Protein AF-A0A9P8PKS3-F1 (afdb_monomer_lite)

Secondary structure (DSSP, 8-state):
------TT----HHHHHHHHHHHT-GGG-S-----SSSSHHHHHHHHHHHHHHH---HHHHHHHHHHHHTS--HHHHHHHHH---TT----GGG--TT----

Organism: NCBI:txid1378264

pLDDT: mean 86.25, std 15.27, range [33.97, 97.0]

InterPro domains:
  IPR004861 Atypical dual-specificity phosphatase Siw14-like [PF03162] (1-89)
  IPR029021 Protein-tyrosine phosphatase-like [G3DSA:3.90.190.10] (1-85)
  IPR029021 Protein-tyrosine phosphatase-like [SSF52799] (4-72)

Foldseek 3Di:
DDPDDDPPVQDDLVVLLVVVLCQFFQVNPPDDDDDPQCALRVLLSVLLCCVQFQPDDLVVSVVVNCVRNVDDCPSSSVCSVPDDSPPRD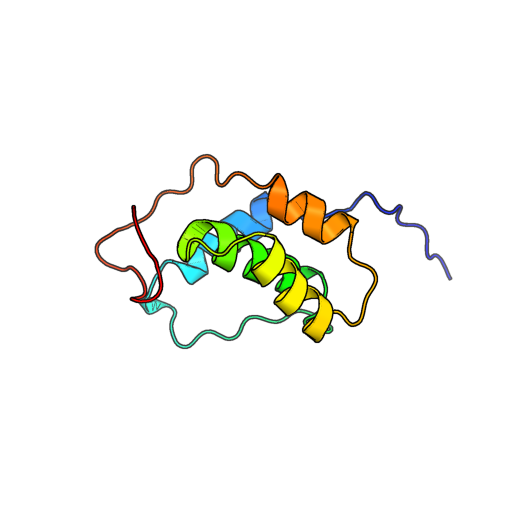HDPVGGDPNGDDD

Structure (mmCIF, N/CA/C/O backbone):
data_AF-A0A9P8PKS3-F1
#
_entry.id   AF-A0A9P8PKS3-F1
#
loop_
_atom_site.group_PDB
_atom_site.id
_atom_site.type_symbol
_atom_site.label_atom_id
_atom_site.label_alt_id
_atom_site.label_comp_id
_atom_site.label_asym_id
_atom_site.label_entity_id
_atom_site.label_seq_id
_atom_site.pdbx_PDB_ins_code
_atom_site.Cartn_x
_atom_site.Cartn_y
_atom_site.Cartn_z
_atom_site.occupancy
_atom_site.B_iso_or_equiv
_atom_site.auth_seq_id
_atom_site.auth_comp_id
_atom_site.auth_asym_id
_atom_site.auth_atom_id
_atom_site.pdbx_PDB_model_num
ATOM 1 N N . MET A 1 1 ? 10.795 7.581 -31.257 1.00 41.25 1 MET A N 1
ATOM 2 C CA . MET A 1 1 ? 10.834 6.859 -29.971 1.00 41.25 1 MET A CA 1
ATOM 3 C C . MET A 1 1 ? 11.322 7.853 -28.947 1.00 41.25 1 MET A C 1
ATOM 5 O O . MET A 1 1 ? 12.512 8.123 -28.916 1.00 41.25 1 MET A O 1
ATOM 9 N N . GLU A 1 2 ?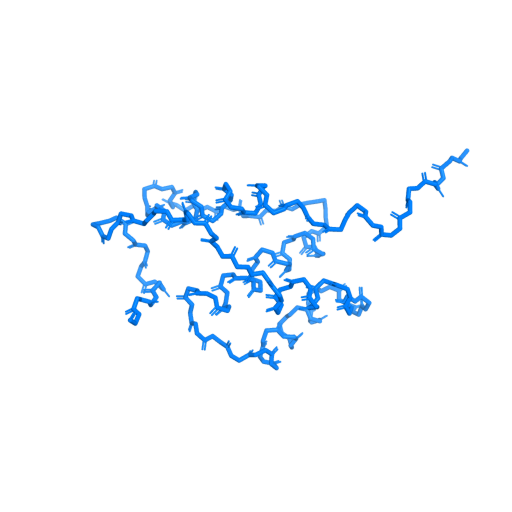 10.413 8.449 -28.188 1.00 33.97 2 GLU A N 1
ATOM 10 C CA . GLU A 1 2 ? 10.796 9.232 -27.017 1.00 33.97 2 GLU A CA 1
ATOM 11 C C . GLU A 1 2 ? 10.521 8.374 -25.790 1.00 33.97 2 GLU A C 1
ATOM 13 O O . GLU A 1 2 ? 9.374 8.117 -25.434 1.00 33.97 2 GLU A O 1
ATOM 18 N N . SER A 1 3 ? 11.589 7.870 -25.181 1.00 50.06 3 SER A N 1
ATOM 19 C CA . SER A 1 3 ? 11.560 7.426 -23.793 1.00 50.06 3 SER A CA 1
ATOM 20 C C . SER A 1 3 ? 12.355 8.441 -22.988 1.00 50.06 3 SER A C 1
ATOM 22 O O . SER A 1 3 ? 13.534 8.248 -22.701 1.00 50.06 3 SER A O 1
ATOM 24 N N . SER A 1 4 ? 11.719 9.559 -22.682 1.00 45.66 4 SER A N 1
ATOM 25 C CA . SER A 1 4 ? 12.278 10.590 -21.817 1.00 45.66 4 SER A CA 1
ATOM 26 C C . SER A 1 4 ? 11.188 11.041 -20.864 1.00 45.66 4 SER A C 1
ATOM 28 O O . SER A 1 4 ? 10.512 12.047 -21.053 1.00 45.66 4 SER A O 1
ATOM 30 N N . SER A 1 5 ? 10.984 10.237 -19.833 1.00 41.53 5 SER A N 1
ATOM 31 C CA . SER A 1 5 ? 10.417 10.727 -18.589 1.00 41.53 5 SER A CA 1
ATOM 32 C C . SER A 1 5 ? 11.320 10.209 -17.485 1.00 41.53 5 SER A C 1
ATOM 34 O O . SER A 1 5 ? 11.496 9.003 -17.322 1.00 41.53 5 SER A O 1
ATOM 36 N N . GLU A 1 6 ? 11.996 11.158 -16.852 1.00 37.78 6 GLU A N 1
ATOM 37 C CA . GLU A 1 6 ? 12.980 10.974 -15.794 1.00 37.78 6 GLU A CA 1
ATOM 38 C C . GLU A 1 6 ? 12.425 10.142 -14.618 1.00 37.78 6 GLU A C 1
ATOM 40 O O . GLU A 1 6 ? 11.212 10.127 -14.390 1.00 37.78 6 GLU A O 1
ATOM 45 N N . PRO A 1 7 ? 13.296 9.472 -13.838 1.00 45.56 7 PRO A N 1
ATOM 46 C CA . PRO A 1 7 ? 12.941 8.534 -12.758 1.00 45.56 7 PRO A CA 1
ATOM 47 C C . PRO A 1 7 ? 12.159 9.135 -11.568 1.00 45.56 7 PRO A C 1
ATOM 49 O O . PRO A 1 7 ? 11.912 8.430 -10.596 1.00 45.56 7 PRO A O 1
ATOM 52 N N . PHE A 1 8 ? 11.736 10.400 -11.644 1.00 42.91 8 PHE A N 1
ATOM 53 C CA . PHE A 1 8 ? 11.079 11.156 -10.572 1.00 42.91 8 PHE A CA 1
ATOM 54 C C . PHE A 1 8 ? 9.559 11.326 -10.737 1.00 42.91 8 PHE A C 1
ATOM 56 O O . PHE A 1 8 ? 8.930 11.989 -9.916 1.00 42.91 8 PHE A O 1
ATOM 63 N N . ILE A 1 9 ? 8.921 10.687 -11.729 1.00 50.53 9 ILE A N 1
ATOM 64 C CA . ILE A 1 9 ? 7.452 10.486 -11.726 1.00 50.53 9 ILE A CA 1
ATOM 65 C C . ILE A 1 9 ? 7.130 9.326 -10.763 1.00 50.53 9 ILE A C 1
ATOM 67 O O . ILE A 1 9 ? 6.658 8.256 -11.146 1.00 50.53 9 ILE A O 1
ATOM 71 N N . MET A 1 10 ? 7.539 9.487 -9.510 1.00 62.09 10 MET A N 1
ATOM 72 C CA . MET A 1 10 ? 7.839 8.400 -8.588 1.00 62.09 10 MET A CA 1
ATOM 73 C C . MET A 1 10 ? 6.713 8.293 -7.559 1.00 62.09 10 MET A C 1
ATOM 75 O O . MET A 1 10 ? 6.796 8.858 -6.482 1.00 62.09 10 MET A O 1
ATOM 79 N N . ASN A 1 11 ? 5.644 7.592 -7.947 1.00 68.06 11 ASN A N 1
ATOM 80 C CA . ASN A 1 11 ? 4.429 7.310 -7.167 1.00 68.06 11 ASN A CA 1
ATOM 81 C C . ASN A 1 11 ? 3.641 8.552 -6.684 1.00 68.06 11 ASN A C 1
ATOM 83 O O . ASN A 1 11 ? 4.078 9.343 -5.857 1.00 68.06 11 ASN A O 1
ATOM 87 N N . ASP A 1 12 ? 2.413 8.697 -7.184 1.00 84.38 12 ASP A N 1
ATOM 88 C CA . ASP A 1 12 ? 1.503 9.774 -6.786 1.00 84.38 12 ASP A CA 1
ATOM 89 C C . ASP A 1 12 ? 0.852 9.464 -5.427 1.00 84.38 12 ASP A C 1
ATOM 91 O O . ASP A 1 12 ? -0.022 8.597 -5.315 1.00 84.38 12 ASP A O 1
ATOM 95 N N . SER A 1 13 ? 1.280 10.187 -4.390 1.00 87.19 13 SER A N 1
ATOM 96 C CA . SER A 1 13 ? 0.744 10.060 -3.034 1.00 87.19 13 SER A CA 1
ATOM 97 C C . SER A 1 13 ? -0.765 10.293 -2.959 1.00 87.19 13 SER A C 1
ATOM 99 O O . SER A 1 13 ? -1.436 9.614 -2.182 1.00 87.19 13 SER A O 1
ATOM 101 N N . GLU A 1 14 ? -1.328 11.206 -3.755 1.00 89.25 14 GLU A N 1
ATOM 102 C CA . GLU A 1 14 ? -2.772 11.462 -3.752 1.00 89.25 14 GLU A CA 1
ATOM 103 C C . GLU A 1 14 ? -3.537 10.274 -4.338 1.00 89.25 14 GLU A C 1
ATOM 105 O O . GLU A 1 14 ? -4.536 9.828 -3.762 1.00 89.25 14 GLU A O 1
ATOM 110 N N . ALA A 1 15 ? -3.027 9.696 -5.428 1.00 90.38 15 ALA A N 1
ATOM 111 C CA . ALA A 1 15 ? -3.597 8.491 -6.022 1.00 90.38 15 ALA A CA 1
ATOM 112 C C . ALA A 1 15 ? -3.536 7.291 -5.061 1.00 90.38 15 ALA A C 1
ATOM 114 O O . ALA A 1 15 ? -4.517 6.553 -4.934 1.00 90.38 15 ALA A O 1
ATOM 115 N N . ILE A 1 16 ? -2.421 7.112 -4.343 1.00 92.94 16 ILE A N 1
ATOM 116 C CA . ILE A 1 16 ? -2.294 6.073 -3.312 1.00 92.94 16 ILE A CA 1
ATOM 117 C C . ILE A 1 16 ? -3.296 6.310 -2.178 1.00 92.94 16 ILE A C 1
ATOM 119 O O . ILE A 1 16 ? -3.981 5.377 -1.764 1.00 92.94 16 ILE A O 1
ATOM 123 N N . MET A 1 17 ? -3.444 7.549 -1.706 1.00 93.38 17 MET A N 1
ATOM 124 C CA . MET A 1 17 ? -4.417 7.897 -0.666 1.00 93.38 17 MET A CA 1
ATOM 125 C C . MET A 1 17 ? -5.856 7.604 -1.096 1.00 93.38 17 MET A C 1
ATOM 127 O O . MET A 1 17 ? -6.646 7.098 -0.297 1.00 93.38 17 MET A O 1
ATOM 131 N N . LEU A 1 18 ? -6.209 7.897 -2.349 1.00 92.88 18 LEU A N 1
ATOM 132 C CA . LEU A 1 18 ? -7.524 7.570 -2.893 1.00 92.88 18 LEU A CA 1
ATOM 133 C C . LEU A 1 18 ? -7.739 6.053 -2.953 1.00 92.88 18 LEU A C 1
ATOM 135 O O . LEU A 1 18 ? -8.780 5.569 -2.512 1.00 92.88 18 LEU A O 1
ATOM 139 N N . ALA A 1 19 ? -6.741 5.303 -3.423 1.00 94.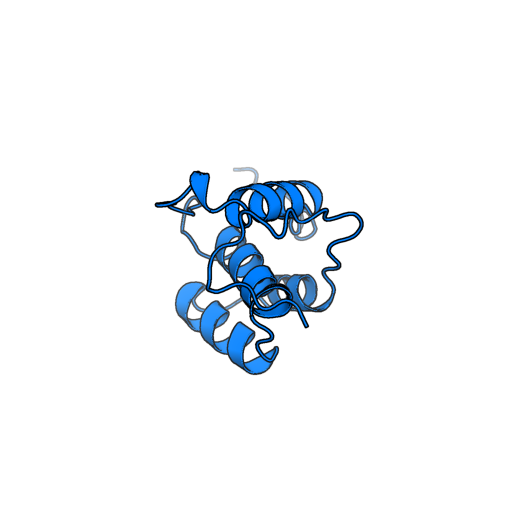56 19 ALA A N 1
ATOM 140 C CA . ALA A 1 19 ? -6.805 3.847 -3.466 1.00 94.56 19 ALA A CA 1
ATOM 141 C C . ALA A 1 19 ? -6.954 3.237 -2.063 1.00 94.56 19 ALA A C 1
ATOM 143 O O . ALA A 1 19 ? -7.801 2.369 -1.862 1.00 94.56 19 ALA A O 1
ATOM 144 N N . LEU A 1 20 ? -6.198 3.727 -1.073 1.00 94.31 20 LEU A N 1
ATOM 145 C CA . LEU A 1 20 ? -6.323 3.294 0.321 1.00 94.31 20 LEU A CA 1
ATOM 146 C C . LEU A 1 20 ? -7.731 3.553 0.869 1.00 94.31 20 LEU A C 1
ATOM 148 O O . LEU A 1 20 ? -8.296 2.668 1.502 1.00 94.31 20 LEU A O 1
ATOM 152 N N . LYS A 1 21 ? -8.338 4.713 0.582 1.00 93.44 21 LYS A N 1
ATOM 153 C CA . LYS A 1 21 ? -9.731 4.998 0.976 1.00 93.44 21 LYS A CA 1
ATOM 154 C C . LYS A 1 21 ? -10.720 4.001 0.374 1.00 93.44 21 LYS A C 1
ATOM 156 O O . LYS A 1 21 ? -11.615 3.544 1.075 1.00 93.44 21 LYS A O 1
ATOM 161 N N . THR A 1 22 ? -10.556 3.639 -0.899 1.00 94.56 22 THR A N 1
ATOM 162 C CA . THR A 1 22 ? -11.389 2.610 -1.540 1.00 94.56 22 THR A CA 1
ATOM 163 C C . THR A 1 22 ? -11.192 1.245 -0.878 1.00 94.56 22 THR A C 1
ATOM 165 O O . THR A 1 22 ? -12.161 0.545 -0.606 1.00 94.56 22 THR A O 1
ATOM 168 N N . ILE A 1 23 ? -9.949 0.879 -0.572 1.00 94.81 23 ILE A N 1
ATOM 169 C CA . ILE A 1 23 ? -9.585 -0.409 0.034 1.00 94.81 23 ILE A CA 1
ATOM 170 C C . ILE A 1 23 ? -10.068 -0.530 1.481 1.00 94.81 23 ILE A C 1
ATOM 172 O O . ILE A 1 23 ? -10.374 -1.634 1.924 1.00 94.81 23 ILE A O 1
ATOM 176 N N . LEU A 1 24 ? -10.135 0.576 2.219 1.00 94.31 24 LEU A N 1
ATOM 177 C CA . LEU A 1 24 ? -10.574 0.610 3.614 1.00 94.31 24 LEU A CA 1
ATOM 178 C C . LEU A 1 24 ? -12.091 0.534 3.796 1.00 94.31 24 LEU A C 1
ATOM 180 O O . LEU A 1 24 ? -12.533 0.393 4.928 1.00 94.31 24 LEU A O 1
ATOM 184 N N . ASN A 1 25 ? -12.879 0.605 2.723 1.00 94.38 25 ASN A N 1
ATOM 185 C CA . ASN A 1 25 ? -14.321 0.409 2.798 1.00 94.38 25 ASN A CA 1
ATOM 186 C C . ASN A 1 25 ? -14.680 -1.031 2.401 1.00 94.38 25 ASN A C 1
ATOM 188 O O . ASN A 1 25 ? -14.497 -1.427 1.245 1.00 94.38 25 ASN A O 1
ATOM 192 N N . ILE A 1 26 ? -15.205 -1.802 3.357 1.00 95.50 26 ILE A N 1
ATOM 193 C CA . ILE A 1 26 ? -15.596 -3.203 3.165 1.00 95.50 26 ILE A CA 1
ATOM 194 C C . ILE A 1 26 ? -16.703 -3.392 2.117 1.00 95.50 26 ILE A C 1
ATOM 196 O O . ILE A 1 26 ? -16.726 -4.426 1.451 1.00 95.50 26 ILE A O 1
ATOM 200 N N . ASP A 1 27 ? -17.547 -2.385 1.883 1.00 94.81 27 ASP A N 1
ATOM 201 C CA . ASP A 1 27 ? -18.633 -2.448 0.894 1.00 94.81 27 ASP A CA 1
ATOM 202 C C . ASP A 1 27 ? -18.123 -2.536 -0.548 1.00 94.81 27 ASP A C 1
ATOM 204 O O . ASP A 1 27 ? -18.847 -2.956 -1.450 1.00 94.81 27 ASP A O 1
ATOM 208 N N . ASN A 1 28 ? -16.862 -2.164 -0.787 1.00 95.00 28 ASN A N 1
ATOM 209 C CA . ASN A 1 28 ? -16.258 -2.292 -2.108 1.00 95.00 28 ASN A CA 1
ATOM 210 C C . ASN A 1 28 ? -15.866 -3.741 -2.437 1.00 95.00 28 ASN A C 1
ATOM 212 O O . ASN A 1 28 ? -15.562 -4.035 -3.591 1.00 95.00 28 ASN A O 1
ATOM 216 N N . TYR A 1 29 ? -15.835 -4.650 -1.457 1.00 95.38 29 TYR A N 1
ATOM 217 C CA . TYR A 1 29 ? -15.347 -6.012 -1.661 1.00 95.38 29 TYR A CA 1
ATOM 218 C C . TYR A 1 29 ? -16.420 -6.922 -2.278 1.00 95.38 29 TYR A C 1
ATOM 220 O O . TYR A 1 29 ? -17.589 -6.842 -1.906 1.00 95.38 29 TYR A O 1
ATOM 228 N N . PRO A 1 30 ? -16.032 -7.852 -3.173 1.00 96.25 30 PRO A N 1
ATOM 229 C CA . PRO A 1 30 ? -14.660 -8.183 -3.583 1.00 96.25 30 PRO A CA 1
ATOM 230 C C . PRO A 1 30 ? -14.045 -7.181 -4.582 1.00 96.25 30 PRO A C 1
ATOM 232 O O . PRO A 1 30 ? -14.660 -6.848 -5.591 1.00 96.25 30 PRO A O 1
ATOM 235 N N . ILE A 1 31 ? -12.789 -6.771 -4.344 1.00 95.12 31 ILE A N 1
ATOM 236 C CA . ILE A 1 31 ? -12.028 -5.861 -5.223 1.00 95.12 31 ILE A CA 1
ATOM 237 C C . ILE A 1 31 ? -10.896 -6.574 -5.971 1.00 95.12 31 ILE A C 1
ATOM 239 O O . ILE A 1 31 ? -10.225 -7.450 -5.425 1.00 95.12 31 ILE A O 1
ATOM 243 N N . LEU A 1 32 ? -10.628 -6.133 -7.203 1.00 95.56 32 LEU A N 1
ATOM 244 C CA . LEU A 1 32 ? -9.414 -6.460 -7.954 1.00 95.56 32 LEU A CA 1
ATOM 245 C C . LEU A 1 32 ? -8.552 -5.205 -8.096 1.00 95.56 32 LEU A C 1
ATOM 247 O O . LEU A 1 32 ? -8.983 -4.209 -8.671 1.00 95.56 32 LEU A O 1
ATOM 251 N N . ILE A 1 33 ? -7.309 -5.280 -7.629 1.00 94.19 33 ILE A N 1
ATOM 252 C CA . ILE A 1 33 ? -6.322 -4.209 -7.778 1.00 94.19 33 ILE A CA 1
ATOM 253 C C . ILE A 1 33 ? -5.360 -4.603 -8.898 1.00 94.19 33 ILE A C 1
ATOM 255 O O . ILE A 1 33 ? -4.711 -5.647 -8.823 1.00 94.19 33 ILE A O 1
ATOM 259 N N . HIS A 1 34 ? -5.238 -3.774 -9.936 1.00 93.69 34 HIS A N 1
ATOM 260 C CA . HIS A 1 34 ? -4.313 -4.043 -11.032 1.00 93.69 34 HIS A CA 1
ATOM 261 C C . HIS A 1 34 ? -3.705 -2.770 -11.628 1.00 93.69 34 HIS A C 1
ATOM 263 O O . HIS A 1 34 ? -4.199 -1.658 -11.474 1.00 93.69 34 HIS A O 1
ATOM 269 N N . SER A 1 35 ? -2.601 -2.961 -12.343 1.00 89.50 35 SER A N 1
ATOM 270 C CA . SER A 1 35 ? -2.019 -1.966 -13.245 1.00 89.50 35 SER A CA 1
ATOM 271 C C . SER A 1 35 ? -1.732 -2.647 -14.587 1.00 89.50 35 SER A C 1
ATOM 273 O O . SER A 1 35 ? -2.313 -3.692 -14.869 1.00 89.50 35 SER A O 1
ATOM 275 N N . ASN A 1 36 ? -0.827 -2.118 -15.413 1.00 86.56 36 ASN A N 1
ATOM 276 C CA . ASN A 1 36 ? -0.498 -2.755 -16.698 1.00 86.56 36 ASN A CA 1
ATOM 277 C C . ASN A 1 36 ? 0.160 -4.133 -16.509 1.00 86.56 36 ASN A C 1
ATOM 279 O O . ASN A 1 36 ? -0.145 -5.067 -17.236 1.00 86.56 36 ASN A O 1
ATOM 283 N N . LYS A 1 37 ? 1.093 -4.245 -15.553 1.00 86.81 37 LYS A N 1
ATOM 284 C CA . LYS A 1 37 ? 1.835 -5.491 -15.270 1.00 86.81 37 LYS A CA 1
ATOM 285 C C . LYS A 1 37 ? 1.650 -5.999 -13.839 1.00 86.81 37 LYS A C 1
ATOM 287 O O . LYS A 1 37 ? 2.196 -7.040 -13.510 1.00 86.81 37 LYS A O 1
ATOM 292 N N . GLY A 1 38 ? 0.965 -5.241 -12.978 1.00 87.75 38 GLY A N 1
ATOM 293 C CA . GLY A 1 38 ? 0.791 -5.607 -11.566 1.00 87.75 38 GLY A CA 1
ATOM 294 C C . GLY A 1 38 ? 2.085 -5.612 -10.740 1.00 87.75 38 GLY A C 1
ATOM 295 O O . GLY A 1 38 ? 2.112 -6.228 -9.688 1.00 87.75 38 GLY A O 1
ATOM 296 N N . LYS A 1 39 ? 3.149 -4.950 -11.219 1.00 89.94 39 LYS A N 1
ATOM 297 C CA . LYS A 1 39 ? 4.469 -4.897 -10.567 1.00 89.94 39 LYS A CA 1
ATOM 298 C C . LYS A 1 39 ? 4.596 -3.650 -9.690 1.00 89.94 39 LYS A C 1
ATOM 300 O O . LYS A 1 39 ? 3.887 -3.551 -8.708 1.00 89.94 39 LYS A O 1
ATOM 305 N N . HIS A 1 40 ? 5.380 -2.659 -10.104 1.00 90.19 40 HIS A N 1
ATOM 306 C CA . HIS A 1 40 ? 5.724 -1.442 -9.351 1.00 90.19 40 HIS A CA 1
ATOM 307 C C . HIS A 1 40 ? 4.539 -0.734 -8.671 1.00 90.19 40 HIS A C 1
ATOM 309 O O . HIS A 1 40 ? 4.405 -0.802 -7.457 1.00 90.19 40 HIS A O 1
ATOM 315 N N . ARG A 1 41 ? 3.605 -0.151 -9.442 1.00 91.38 41 ARG A N 1
ATOM 316 C CA . ARG A 1 41 ? 2.457 0.611 -8.897 1.00 91.38 41 ARG A CA 1
ATOM 317 C C . ARG A 1 41 ? 1.627 -0.164 -7.870 1.00 91.38 41 ARG A C 1
ATOM 319 O O . ARG A 1 41 ? 1.182 0.401 -6.879 1.00 91.38 41 ARG A O 1
ATOM 326 N N . ILE A 1 42 ? 1.400 -1.453 -8.128 1.00 93.94 42 ILE A N 1
ATOM 327 C CA . ILE A 1 42 ? 0.599 -2.289 -7.225 1.00 93.94 42 ILE A CA 1
ATOM 328 C C . ILE A 1 42 ? 1.439 -2.778 -6.051 1.00 93.94 42 ILE A C 1
ATOM 330 O O . ILE A 1 42 ? 0.945 -2.784 -4.933 1.00 93.94 42 ILE A O 1
ATOM 334 N N . GLY A 1 43 ? 2.709 -3.103 -6.272 1.00 95.25 43 GLY A N 1
ATOM 335 C CA . GLY A 1 43 ? 3.660 -3.445 -5.222 1.00 95.25 43 GLY A CA 1
ATOM 336 C C . GLY A 1 43 ? 3.839 -2.311 -4.216 1.00 95.25 43 GLY A C 1
ATOM 337 O O . GLY A 1 43 ? 3.846 -2.578 -3.022 1.00 95.25 43 GLY A O 1
ATOM 338 N N . VAL A 1 44 ? 3.894 -1.056 -4.672 1.00 95.38 44 VAL A N 1
ATOM 339 C CA . VAL A 1 44 ? 3.933 0.130 -3.801 1.00 95.38 44 VAL A CA 1
ATOM 340 C C . VAL A 1 44 ? 2.667 0.233 -2.959 1.00 95.38 44 VAL A C 1
ATOM 342 O O . VAL A 1 44 ? 2.747 0.295 -1.735 1.00 95.38 44 VAL A O 1
ATOM 345 N N . LEU A 1 45 ? 1.489 0.188 -3.589 1.00 96.25 45 LEU A N 1
ATOM 346 C CA . LEU A 1 45 ? 0.213 0.265 -2.877 1.00 96.25 45 LEU A CA 1
ATOM 347 C C . LEU A 1 45 ? 0.055 -0.870 -1.852 1.00 96.25 45 LEU A C 1
ATOM 349 O O . LEU A 1 45 ? -0.285 -0.613 -0.699 1.00 96.25 45 LEU A O 1
ATOM 353 N N . VAL A 1 46 ? 0.336 -2.113 -2.250 1.00 96.69 46 VAL A N 1
ATOM 354 C CA . VAL A 1 46 ? 0.266 -3.282 -1.362 1.00 96.69 46 VAL A CA 1
ATOM 355 C C . VAL A 1 46 ? 1.307 -3.172 -0.252 1.00 96.69 46 VAL A C 1
ATOM 357 O O . VAL A 1 46 ? 0.969 -3.396 0.903 1.00 96.69 46 VAL A O 1
ATOM 360 N N . GLY A 1 47 ? 2.536 -2.750 -0.548 1.00 96.81 47 GLY A N 1
ATOM 361 C CA . GLY A 1 47 ? 3.569 -2.535 0.466 1.00 96.81 47 GLY A CA 1
ATOM 362 C C . GLY A 1 47 ? 3.156 -1.499 1.513 1.00 96.81 47 GLY A C 1
ATOM 363 O O . GLY A 1 47 ? 3.332 -1.722 2.710 1.00 96.81 47 GLY A O 1
ATOM 364 N N . ILE A 1 48 ? 2.510 -0.413 1.085 1.00 96.38 48 ILE A N 1
ATOM 365 C CA . ILE A 1 48 ? 1.941 0.596 1.985 1.00 96.38 48 ILE A CA 1
ATOM 366 C C . ILE A 1 48 ? 0.794 0.013 2.818 1.00 96.38 48 ILE A C 1
ATOM 368 O O . ILE A 1 48 ? 0.735 0.264 4.020 1.00 96.38 48 ILE A O 1
ATOM 372 N N . MET A 1 49 ? -0.084 -0.812 2.237 1.00 95.94 49 MET A N 1
ATOM 373 C CA . MET A 1 49 ? -1.121 -1.514 3.006 1.00 95.94 49 MET A CA 1
ATOM 374 C C . MET A 1 49 ? -0.517 -2.443 4.063 1.00 95.94 49 MET A C 1
ATOM 376 O O . MET A 1 49 ? -0.976 -2.464 5.201 1.00 95.94 49 MET A O 1
ATOM 380 N N . ARG A 1 50 ? 0.522 -3.201 3.705 1.00 97.00 50 ARG A N 1
ATOM 381 C CA . ARG A 1 50 ? 1.216 -4.122 4.614 1.00 97.00 50 ARG A CA 1
ATOM 382 C C . ARG A 1 50 ? 1.842 -3.359 5.780 1.00 97.00 50 ARG A C 1
ATOM 384 O O . ARG A 1 50 ? 1.673 -3.768 6.927 1.00 97.00 50 ARG A O 1
ATOM 391 N N . LYS A 1 51 ? 2.499 -2.231 5.489 1.00 95.44 51 LYS A N 1
ATOM 392 C CA . LYS A 1 51 ? 3.090 -1.323 6.482 1.00 95.44 51 LYS A CA 1
ATOM 393 C C . LYS A 1 51 ? 2.026 -0.733 7.407 1.00 95.44 51 LYS A C 1
ATOM 395 O O . LYS A 1 51 ? 2.105 -0.911 8.614 1.00 95.44 51 LYS A O 1
ATOM 400 N N . LEU A 1 52 ? 1.042 -0.033 6.842 1.00 93.69 52 LEU A N 1
ATOM 401 C CA . LEU A 1 52 ? 0.123 0.815 7.604 1.00 93.69 52 LEU A CA 1
ATOM 402 C C . LEU A 1 52 ? -1.062 0.057 8.197 1.00 93.69 52 LEU A C 1
ATOM 404 O O . LEU A 1 52 ? -1.492 0.374 9.296 1.00 93.69 52 LEU A O 1
ATOM 408 N N . LEU A 1 53 ? -1.622 -0.903 7.460 1.00 93.00 53 LEU A N 1
ATOM 409 C CA . LEU A 1 53 ? -2.886 -1.547 7.828 1.00 93.00 53 LEU A CA 1
ATOM 410 C C . LEU A 1 53 ? -2.681 -2.902 8.499 1.00 93.00 53 LEU A C 1
ATOM 412 O O . LEU A 1 53 ? -3.614 -3.430 9.090 1.00 93.00 53 LEU A O 1
ATOM 416 N N . GLN A 1 54 ? -1.502 -3.511 8.358 1.00 94.31 54 GLN A N 1
ATOM 417 C CA . GLN A 1 54 ? -1.249 -4.875 8.839 1.00 94.31 54 GLN A CA 1
ATOM 418 C C . GLN A 1 54 ? -0.022 -4.982 9.748 1.00 94.31 54 GLN A C 1
ATOM 420 O O . GLN A 1 54 ? 0.195 -6.050 10.328 1.00 94.31 54 GLN A O 1
ATOM 425 N N . GLY A 1 55 ? 0.758 -3.904 9.885 1.00 93.44 55 GLY A N 1
ATOM 426 C CA . GLY A 1 55 ? 1.920 -3.833 10.770 1.00 93.44 55 GLY A CA 1
ATOM 427 C C . GLY A 1 55 ? 3.069 -4.754 10.358 1.00 93.44 55 GLY A C 1
ATOM 428 O O . GLY A 1 55 ? 3.748 -5.322 11.211 1.00 93.44 55 GLY A O 1
ATOM 429 N N . TRP A 1 56 ? 3.266 -4.985 9.058 1.00 96.38 56 TRP A N 1
ATOM 430 C CA . TRP A 1 56 ? 4.379 -5.810 8.584 1.00 96.38 56 TRP A CA 1
ATOM 431 C C . TRP A 1 56 ? 5.714 -5.073 8.714 1.00 96.38 56 TRP A C 1
ATOM 433 O O . TRP A 1 56 ? 5.796 -3.860 8.531 1.00 96.38 56 TRP A O 1
ATOM 443 N N . SER A 1 57 ? 6.788 -5.828 8.960 1.00 95.94 57 SER A N 1
ATOM 444 C CA . SER A 1 57 ? 8.149 -5.291 8.909 1.00 95.94 57 SER A CA 1
ATOM 445 C C . SER A 1 57 ? 8.562 -4.961 7.472 1.00 95.94 57 SER A C 1
ATOM 447 O O . SER A 1 57 ? 8.164 -5.645 6.524 1.00 95.94 57 SER A O 1
ATOM 449 N N . ILE A 1 58 ? 9.432 -3.959 7.309 1.00 94.56 58 ILE A N 1
ATOM 450 C CA . ILE A 1 58 ? 9.963 -3.555 5.995 1.00 94.56 58 ILE A CA 1
ATOM 451 C C . ILE A 1 58 ? 10.636 -4.729 5.272 1.00 94.56 58 ILE A C 1
ATOM 453 O O . ILE A 1 58 ? 10.454 -4.896 4.071 1.00 94.56 58 ILE A O 1
ATOM 457 N N . THR A 1 59 ? 11.332 -5.613 5.993 1.00 95.38 59 THR A N 1
ATOM 458 C CA . THR A 1 59 ? 11.943 -6.819 5.409 1.00 95.38 59 THR A CA 1
ATOM 459 C C . THR A 1 59 ? 10.907 -7.774 4.811 1.00 95.38 59 THR A C 1
ATOM 461 O O . THR A 1 59 ? 11.126 -8.315 3.727 1.00 95.38 59 THR A O 1
ATOM 464 N N . GLY A 1 60 ? 9.770 -7.979 5.487 1.00 96.81 60 GLY A N 1
ATOM 465 C CA . GLY A 1 60 ? 8.680 -8.810 4.968 1.00 96.81 60 GLY A CA 1
ATOM 466 C C . GLY A 1 60 ? 8.022 -8.188 3.737 1.00 96.81 60 GLY A C 1
ATOM 467 O O . GLY A 1 60 ? 7.757 -8.884 2.758 1.00 96.81 60 GLY A O 1
ATOM 468 N N . 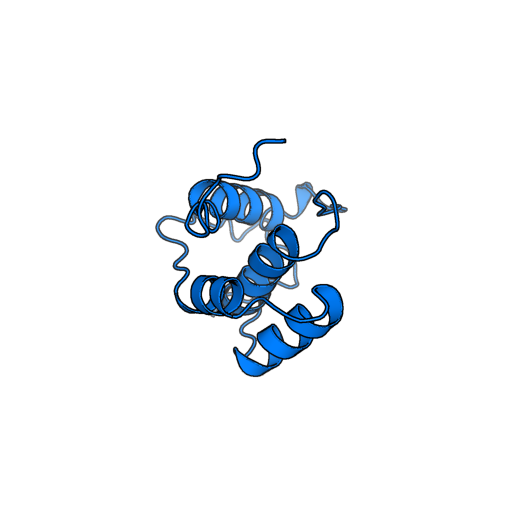ILE A 1 61 ? 7.832 -6.867 3.761 1.00 96.75 61 ILE A N 1
ATOM 469 C CA . ILE A 1 61 ? 7.295 -6.098 2.633 1.00 96.75 61 ILE A CA 1
ATOM 470 C C . ILE A 1 61 ? 8.225 -6.184 1.423 1.00 96.75 61 ILE A C 1
ATOM 472 O O . ILE A 1 61 ? 7.770 -6.467 0.318 1.00 96.75 61 ILE A O 1
ATOM 476 N N . PHE A 1 62 ? 9.529 -6.002 1.633 1.00 94.75 62 PHE A N 1
ATOM 477 C CA . PHE A 1 62 ? 10.534 -6.125 0.584 1.00 94.75 62 PHE A CA 1
ATOM 478 C C . PHE A 1 62 ? 10.518 -7.513 -0.058 1.00 94.75 62 PHE A C 1
ATOM 480 O O . PHE A 1 62 ? 10.531 -7.621 -1.281 1.00 94.75 62 PHE A O 1
ATOM 487 N N . ASN A 1 63 ? 10.434 -8.575 0.749 1.00 95.38 63 ASN A N 1
ATOM 488 C CA . ASN A 1 63 ? 10.387 -9.940 0.231 1.00 95.38 63 ASN A CA 1
ATOM 489 C C . ASN A 1 63 ? 9.150 -10.186 -0.651 1.00 95.38 63 ASN A C 1
ATOM 491 O O . ASN A 1 63 ? 9.266 -10.789 -1.719 1.00 95.38 63 ASN A O 1
ATOM 495 N N . GLU A 1 64 ? 7.977 -9.693 -0.234 1.00 96.69 64 GLU A N 1
ATOM 496 C CA . GLU A 1 64 ? 6.755 -9.776 -1.040 1.00 96.69 64 GLU A CA 1
ATOM 497 C C . GLU A 1 64 ? 6.891 -8.959 -2.331 1.00 96.69 64 GLU A C 1
ATOM 499 O O . GLU A 1 64 ? 6.636 -9.478 -3.419 1.00 96.69 64 GLU A O 1
ATOM 504 N N . TYR A 1 65 ? 7.336 -7.706 -2.224 1.00 95.50 65 TYR A N 1
ATOM 505 C CA . TYR A 1 65 ? 7.515 -6.819 -3.368 1.00 95.50 65 TYR A CA 1
ATOM 506 C C . TYR A 1 65 ? 8.468 -7.429 -4.403 1.00 95.50 65 TYR A C 1
ATOM 508 O O . TYR A 1 65 ? 8.113 -7.519 -5.580 1.00 95.50 65 TYR A O 1
ATOM 516 N N . ASP A 1 66 ? 9.649 -7.895 -3.984 1.00 93.75 66 ASP A N 1
ATOM 517 C CA . ASP A 1 66 ? 10.670 -8.428 -4.889 1.00 93.75 66 ASP A CA 1
ATOM 518 C C . ASP A 1 66 ? 10.178 -9.679 -5.627 1.00 93.75 66 ASP A C 1
ATOM 520 O O . ASP A 1 66 ? 10.351 -9.804 -6.845 1.00 93.75 66 ASP A O 1
ATOM 524 N N . LYS A 1 67 ? 9.439 -10.548 -4.924 1.00 94.56 67 LYS A N 1
ATOM 525 C CA . LYS A 1 67 ? 8.818 -11.742 -5.506 1.00 94.56 67 LYS A CA 1
ATOM 526 C C . LYS A 1 67 ? 7.880 -11.417 -6.674 1.00 94.56 67 LYS A C 1
ATOM 528 O O . LYS A 1 67 ? 7.832 -12.185 -7.635 1.00 94.56 67 LYS A O 1
ATOM 533 N N . PHE A 1 68 ? 7.136 -10.309 -6.612 1.00 92.56 68 PHE A N 1
ATOM 534 C CA . PHE A 1 68 ? 6.182 -9.924 -7.663 1.00 92.56 68 PHE A CA 1
ATOM 535 C C . PHE A 1 68 ? 6.769 -8.960 -8.706 1.00 92.56 68 PHE A C 1
ATOM 537 O O . PHE A 1 68 ? 6.439 -9.052 -9.894 1.00 92.56 68 PHE A O 1
ATOM 544 N N . ALA A 1 69 ? 7.655 -8.050 -8.305 1.00 90.06 69 ALA A N 1
ATOM 545 C CA . ALA A 1 69 ? 8.288 -7.094 -9.208 1.00 90.06 69 ALA A CA 1
ATOM 546 C C . ALA A 1 69 ? 9.381 -7.753 -10.073 1.00 90.06 69 ALA A C 1
ATOM 548 O O . ALA A 1 69 ? 9.481 -7.454 -11.272 1.00 90.06 69 ALA A O 1
ATOM 549 N N . GLY A 1 70 ? 10.104 -8.735 -9.525 1.00 83.56 70 GLY A N 1
ATOM 550 C CA . GLY A 1 70 ? 11.210 -9.425 -10.191 1.00 83.56 70 GLY A CA 1
ATOM 551 C C . GLY A 1 70 ? 12.491 -8.590 -10.227 1.00 83.56 70 GLY A C 1
ATOM 552 O O . GLY A 1 70 ? 13.122 -8.503 -11.283 1.00 83.56 70 GLY A O 1
ATOM 553 N N . GLY A 1 71 ? 12.847 -7.965 -9.099 1.00 73.62 71 GLY A N 1
ATOM 554 C CA . GLY A 1 71 ? 14.003 -7.080 -8.960 1.00 73.62 71 GLY A CA 1
ATOM 555 C C . GLY A 1 71 ? 13.799 -5.658 -9.503 1.00 73.62 71 GLY A C 1
ATOM 556 O O . GLY A 1 71 ? 12.910 -5.400 -10.315 1.00 73.62 71 GLY A O 1
ATOM 557 N N . LYS A 1 72 ? 14.682 -4.738 -9.075 1.00 68.00 72 LYS A N 1
ATOM 558 C CA . LYS A 1 72 ? 14.716 -3.295 -9.420 1.00 68.00 72 LYS A CA 1
ATOM 559 C C . LYS A 1 72 ? 13.521 -2.485 -8.898 1.00 68.00 72 LYS A C 1
ATOM 561 O O . LYS A 1 72 ? 12.650 -2.078 -9.665 1.00 68.00 72 LYS A O 1
ATOM 566 N N . GLY A 1 73 ? 13.524 -2.207 -7.597 1.00 79.19 73 GLY A N 1
ATOM 567 C CA . GLY A 1 73 ? 12.516 -1.360 -6.954 1.00 79.19 73 GLY A CA 1
ATOM 568 C C . GLY A 1 73 ? 13.003 -0.659 -5.692 1.00 79.19 73 GLY A C 1
ATOM 569 O O . GLY A 1 73 ? 12.191 -0.368 -4.831 1.00 79.19 73 GLY A O 1
ATOM 570 N N . GLU A 1 74 ? 14.307 -0.402 -5.554 1.00 84.56 74 GLU A N 1
ATOM 571 C CA . GLU A 1 74 ? 14.875 0.298 -4.383 1.00 84.56 74 GLU A CA 1
ATOM 572 C C . GLU A 1 74 ? 14.138 1.615 -4.107 1.00 84.56 74 GLU A C 1
ATOM 574 O O . GLU A 1 74 ? 13.715 1.877 -2.987 1.00 84.56 74 GLU A O 1
ATOM 579 N N . SER A 1 75 ? 13.868 2.362 -5.176 1.00 88.44 75 SER A N 1
ATOM 580 C CA . SER A 1 75 ? 13.110 3.608 -5.177 1.00 88.44 75 SER A CA 1
ATOM 581 C C . SER A 1 75 ? 11.658 3.418 -4.684 1.00 88.44 75 SER A C 1
ATOM 583 O O . SER A 1 75 ? 11.126 4.227 -3.929 1.00 88.44 75 SER A O 1
ATOM 585 N N . ASP A 1 76 ? 11.005 2.322 -5.074 1.00 91.75 76 ASP A N 1
ATOM 586 C CA . ASP A 1 76 ? 9.643 1.990 -4.635 1.00 91.75 76 ASP A CA 1
ATOM 587 C C . ASP A 1 76 ? 9.606 1.585 -3.155 1.00 91.75 76 ASP A C 1
ATOM 589 O O . ASP A 1 76 ? 8.662 1.923 -2.443 1.00 91.75 76 ASP A O 1
ATOM 593 N N . ILE A 1 77 ? 10.632 0.875 -2.686 1.00 91.69 77 ILE A N 1
ATOM 594 C CA . ILE A 1 77 ? 10.766 0.457 -1.287 1.00 91.69 77 ILE A CA 1
ATOM 595 C C . ILE A 1 77 ? 11.025 1.661 -0.389 1.00 91.69 77 ILE A C 1
ATOM 597 O O . ILE A 1 77 ? 10.360 1.792 0.636 1.00 91.69 77 ILE A O 1
ATOM 601 N N . GLU A 1 78 ? 11.910 2.568 -0.806 1.00 92.38 78 GLU A N 1
ATOM 602 C CA . GLU A 1 78 ? 12.134 3.848 -0.130 1.00 92.38 78 GLU A CA 1
ATOM 603 C C . GLU A 1 78 ? 10.830 4.654 -0.051 1.00 92.38 78 GLU A C 1
ATOM 605 O O . GLU A 1 78 ? 10.463 5.153 1.012 1.00 92.38 78 GLU A O 1
ATOM 610 N N . PHE A 1 79 ? 10.051 4.698 -1.139 1.00 93.00 79 PHE A N 1
ATOM 611 C CA . PHE A 1 79 ? 8.742 5.346 -1.122 1.00 93.00 79 PHE A CA 1
ATOM 612 C C . PHE A 1 79 ? 7.786 4.695 -0.110 1.00 93.00 79 PHE A C 1
ATOM 614 O O . PHE A 1 79 ? 7.144 5.404 0.663 1.00 93.00 79 PHE A O 1
ATOM 621 N N . ILE A 1 80 ? 7.695 3.359 -0.066 1.00 94.81 80 ILE A N 1
ATOM 622 C CA . ILE A 1 80 ? 6.871 2.647 0.927 1.00 94.81 80 ILE A CA 1
ATOM 623 C C . ILE A 1 80 ? 7.324 2.996 2.357 1.00 94.81 80 ILE A C 1
ATOM 625 O O . ILE A 1 80 ? 6.490 3.264 3.231 1.00 94.81 80 ILE A O 1
ATOM 629 N N . GLU A 1 81 ? 8.633 3.012 2.609 1.00 93.25 81 GLU A N 1
ATOM 630 C CA . GLU A 1 81 ? 9.221 3.316 3.915 1.00 93.25 81 GLU A CA 1
ATOM 631 C C . GLU A 1 81 ? 8.933 4.756 4.361 1.00 93.25 81 GLU A C 1
ATOM 633 O O . GLU A 1 81 ? 8.527 4.970 5.506 1.00 93.25 81 GLU A O 1
ATOM 638 N N . CYS A 1 82 ? 9.024 5.729 3.457 1.00 92.94 82 CYS A N 1
ATOM 639 C CA . CYS A 1 82 ? 8.781 7.140 3.759 1.00 92.94 82 CYS A CA 1
ATOM 640 C C . CYS A 1 82 ? 7.303 7.564 3.683 1.00 92.94 82 CYS A C 1
ATOM 642 O O . CYS A 1 82 ? 6.965 8.656 4.135 1.00 92.94 82 CYS A O 1
ATOM 644 N N . PHE A 1 83 ? 6.407 6.742 3.125 1.00 93.31 83 PHE A N 1
ATOM 645 C CA . PHE A 1 83 ? 5.005 7.130 2.951 1.00 93.31 83 PHE A CA 1
ATOM 646 C C . PHE A 1 83 ? 4.278 7.329 4.291 1.00 93.31 83 PHE A C 1
ATOM 648 O O . PHE A 1 83 ? 4.269 6.440 5.153 1.00 93.31 83 PHE A O 1
ATOM 655 N N . GLU A 1 84 ? 3.597 8.471 4.412 1.00 91.06 84 GLU A N 1
ATOM 656 C CA . GLU A 1 84 ? 2.768 8.861 5.554 1.00 91.06 84 GLU A CA 1
ATOM 657 C C . GLU A 1 84 ? 1.325 9.147 5.096 1.00 91.06 84 GLU A C 1
ATOM 659 O O . GLU A 1 84 ? 1.116 10.011 4.237 1.00 91.06 84 GLU A O 1
ATOM 664 N N . PRO A 1 85 ? 0.300 8.508 5.687 1.00 88.62 85 PRO A N 1
ATOM 665 C CA . PRO A 1 85 ? -1.096 8.675 5.280 1.00 88.62 85 PRO A CA 1
ATOM 666 C C . PRO A 1 85 ? -1.730 9.949 5.874 1.00 88.62 85 PRO A C 1
ATOM 668 O O . PRO A 1 85 ? -2.725 9.894 6.603 1.00 88.62 85 PRO A O 1
ATOM 671 N N . ARG A 1 86 ? -1.152 11.126 5.606 1.00 86.69 86 ARG A N 1
ATOM 672 C CA . ARG A 1 86 ? -1.611 12.387 6.216 1.00 86.69 86 ARG A CA 1
ATOM 673 C C . ARG A 1 86 ? -3.066 12.681 5.846 1.00 86.69 86 ARG A C 1
ATOM 675 O O . ARG A 1 86 ? -3.416 12.801 4.675 1.00 86.69 86 ARG A O 1
ATOM 682 N N . GLY A 1 87 ? -3.917 12.827 6.861 1.00 81.62 87 GLY A N 1
ATOM 683 C CA . GLY A 1 87 ? -5.335 13.140 6.670 1.00 81.62 87 GLY A CA 1
ATOM 684 C C . GLY A 1 87 ? -6.184 11.972 6.154 1.00 81.62 87 GLY A C 1
ATOM 685 O O . GLY A 1 87 ? -7.299 12.203 5.675 1.00 81.62 87 GLY A O 1
ATOM 686 N N . LEU A 1 88 ? -5.695 10.729 6.241 1.00 85.38 88 LEU A N 1
ATOM 687 C CA . LEU A 1 88 ? -6.519 9.549 5.994 1.00 85.38 88 LEU A CA 1
ATOM 688 C C . LEU A 1 88 ? -7.550 9.414 7.119 1.00 85.38 88 LEU A C 1
ATOM 690 O O . LEU A 1 88 ? -7.210 9.108 8.257 1.00 85.38 88 LEU A O 1
ATOM 694 N N . LYS A 1 89 ? -8.817 9.678 6.797 1.00 84.31 89 LYS A N 1
ATOM 695 C CA . LYS A 1 89 ? -9.943 9.420 7.697 1.00 84.31 89 LYS A CA 1
ATOM 696 C C . LYS A 1 89 ? -10.438 8.004 7.460 1.00 84.31 89 LYS A C 1
ATOM 698 O O . LYS A 1 89 ? -10.677 7.634 6.310 1.00 84.31 89 LYS A O 1
ATOM 703 N N . VAL A 1 90 ? -10.591 7.255 8.540 1.00 83.88 90 VAL A N 1
ATOM 704 C CA . VAL A 1 90 ? -11.048 5.870 8.523 1.00 83.88 90 VAL A CA 1
ATOM 705 C C . VAL A 1 90 ? -12.398 5.810 9.222 1.00 83.88 90 VAL A C 1
ATOM 707 O O . VAL A 1 90 ? -12.558 6.387 10.294 1.00 83.88 90 VAL A O 1
ATOM 710 N N . ASP A 1 91 ? -13.370 5.160 8.589 1.00 86.38 91 ASP A N 1
ATOM 711 C CA . ASP A 1 91 ? -14.649 4.837 9.218 1.00 86.38 91 ASP A CA 1
ATOM 712 C C . ASP A 1 91 ? -14.540 3.449 9.851 1.00 86.38 91 ASP A C 1
ATOM 714 O O . ASP A 1 91 ?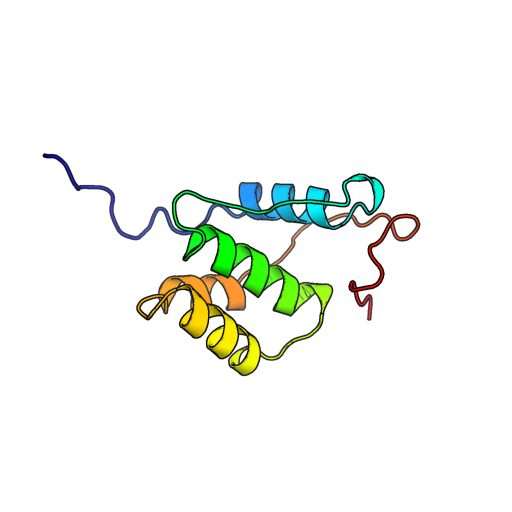 -14.570 2.437 9.152 1.00 86.38 91 ASP A O 1
ATOM 718 N N . GLU A 1 92 ? -14.372 3.408 11.172 1.00 85.38 92 GLU A N 1
ATOM 719 C CA . GLU A 1 92 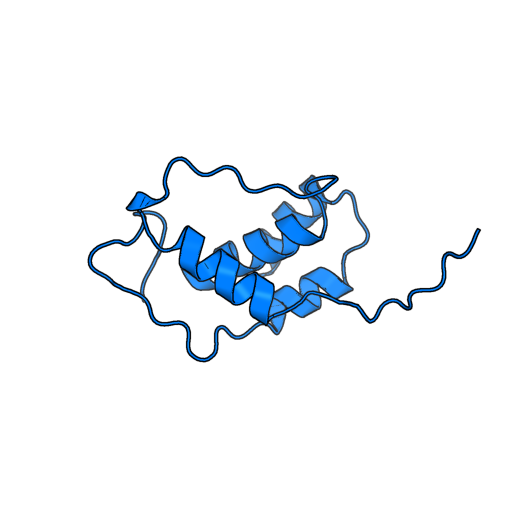? -14.153 2.169 11.925 1.00 85.38 92 GLU A CA 1
ATOM 720 C C . GLU A 1 92 ? -15.320 1.179 11.814 1.00 85.38 92 GLU A C 1
ATOM 722 O O . GLU A 1 92 ? -15.115 -0.024 11.968 1.00 85.38 92 GLU A O 1
ATOM 727 N N . ALA A 1 93 ? -16.532 1.654 11.502 1.00 88.12 93 ALA A N 1
ATOM 728 C CA . ALA A 1 93 ? -17.708 0.799 11.384 1.00 88.12 93 ALA A CA 1
ATOM 729 C C . ALA A 1 93 ? -17.654 -0.140 10.165 1.00 88.12 93 ALA A C 1
ATOM 731 O O . ALA A 1 93 ? -18.283 -1.196 10.185 1.00 88.12 93 ALA A O 1
ATOM 732 N N . ASN A 1 94 ? -16.898 0.230 9.123 1.00 87.88 94 ASN A N 1
ATOM 733 C CA . ASN A 1 94 ? -16.925 -0.416 7.806 1.00 87.88 94 ASN A CA 1
ATOM 734 C C . ASN A 1 94 ? -15.542 -0.909 7.353 1.00 87.88 94 ASN A C 1
ATOM 736 O O . ASN A 1 94 ? -15.231 -0.943 6.159 1.00 87.88 94 ASN A O 1
ATOM 740 N N . LEU A 1 95 ? -14.696 -1.295 8.308 1.00 92.88 95 LEU A N 1
ATOM 741 C CA . LEU A 1 95 ? -13.342 -1.753 8.025 1.00 92.88 95 LEU A CA 1
ATOM 742 C C . LEU A 1 95 ? -13.275 -3.229 7.618 1.00 92.88 95 LEU A C 1
ATOM 744 O O . LEU A 1 95 ? -13.902 -4.087 8.244 1.00 92.88 95 LEU A O 1
ATOM 748 N N . PRO A 1 96 ? -12.428 -3.575 6.633 1.00 93.62 96 PRO A N 1
ATOM 749 C CA . PRO A 1 96 ? -12.074 -4.960 6.386 1.00 93.62 96 PRO A CA 1
ATOM 750 C C . PRO A 1 96 ? -11.372 -5.598 7.586 1.00 93.62 96 PRO A C 1
ATOM 752 O O . PRO A 1 96 ? -10.457 -5.018 8.165 1.00 93.62 96 PRO A O 1
ATOM 755 N N . GLY A 1 97 ? -11.707 -6.855 7.891 1.00 92.62 97 GLY A N 1
ATOM 756 C CA . GLY A 1 97 ? -11.158 -7.575 9.050 1.00 92.62 97 GLY A CA 1
ATOM 757 C C . GLY A 1 97 ? -9.646 -7.847 9.019 1.00 92.62 97 GLY A C 1
ATOM 758 O O . GLY A 1 97 ? -9.100 -8.358 9.992 1.00 92.62 97 GLY A O 1
ATOM 759 N N . PHE A 1 98 ? -8.953 -7.537 7.918 1.00 91.06 98 PHE A N 1
ATOM 760 C CA . PHE A 1 98 ? -7.490 -7.604 7.855 1.00 91.06 98 PHE A CA 1
ATOM 761 C C . PHE A 1 98 ? -6.805 -6.329 8.366 1.00 91.06 98 PHE A C 1
ATOM 763 O O . PHE A 1 98 ? -5.584 -6.351 8.538 1.00 91.06 98 PHE A O 1
ATOM 770 N N . VAL A 1 99 ? -7.550 -5.231 8.539 1.00 93.00 99 VAL A N 1
ATOM 771 C CA . VAL A 1 99 ? -7.033 -3.952 9.031 1.00 93.00 99 VAL A CA 1
ATOM 772 C C . VAL A 1 99 ? -6.834 -4.055 10.538 1.00 93.00 99 VAL A C 1
ATOM 774 O O . VAL A 1 99 ? -7.737 -4.447 11.272 1.00 93.00 99 VAL A O 1
ATOM 777 N N . ARG A 1 100 ? -5.635 -3.707 10.995 1.00 87.75 100 ARG A N 1
ATOM 778 C CA . ARG A 1 100 ? -5.263 -3.631 12.404 1.00 87.75 100 ARG A CA 1
ATOM 779 C C . ARG A 1 100 ? -5.176 -2.160 12.780 1.00 87.75 100 ARG A C 1
ATOM 781 O O . ARG A 1 100 ? -4.294 -1.462 12.290 1.00 87.75 100 ARG A O 1
ATOM 788 N N . ILE A 1 101 ? -6.114 -1.703 13.601 1.00 68.81 101 ILE A N 1
ATOM 789 C CA . ILE A 1 101 ? -5.988 -0.430 14.309 1.00 68.81 101 ILE A CA 1
ATOM 790 C C . ILE A 1 101 ? -5.287 -0.767 15.625 1.00 68.81 101 ILE A C 1
ATOM 792 O O . ILE A 1 101 ? -5.838 -1.528 16.421 1.00 68.81 101 ILE A O 1
ATOM 796 N N . GLU A 1 102 ? -4.060 -0.281 15.797 1.00 57.25 102 GLU A N 1
ATOM 797 C CA . GLU A 1 102 ? -3.398 -0.216 17.107 1.00 57.25 102 GLU A CA 1
ATOM 798 C C . GLU A 1 102 ? -3.690 1.129 17.775 1.00 57.25 102 GLU A C 1
ATOM 800 O O . GLU A 1 102 ? -3.697 2.154 17.052 1.00 57.25 102 GLU A O 1
#

Sequence (102 aa):
MESSSEPFIMNDSEAIMLALKTILNIDNYPILIHSNKGKHRIGVLVGIMRKLLQGWSITGIFNEYDKFAGGKGESDIEFIECFEPRGLKVDEANLPGFVRIE

Radius of gyration: 14.29 Å; chains: 1; bounding box: 34×25×47 Å